Protein AF-A0A2T0TC03-F1 (afdb_monomer)

Sequence (106 aa):
MEIAVQLDAVQALGEELTALAAELSGDADLCRSTAVSLATATPGEVAEHAGATGQAWVSLVDAVVGGA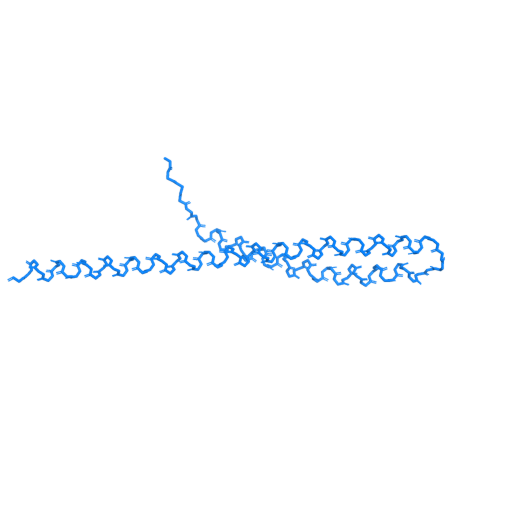AAAGQTLLAAVHAYRLLDAAVSDRLLAQRVLSAAEATA

Nearest PDB structures (foldseek):
  3o9o-assembly1_B  TM=8.530E-01  e=1.085E-01  Streptococcus agalactiae NEM316
  4j10-assembly1_A  TM=8.071E-01  e=1.653E-01  Bacillus anthracis str. Sterne
  4j7k-assembly1_A  TM=8.057E-01  e=1.653E-01  Bacillus anthracis str. Sterne
  4j11-assembly1_A  TM=8.050E-01  e=2.517E-01  Bacillus anthracis str. Sterne
  4j7j-assembly1_A  TM=7.947E-01  e=2.673E-01  Bacillus anthracis str. Sterne

pLDDT: mean 92.62, std 8.52, range [43.56, 98.62]

Mean predicted aligned error: 5.77 Å

Foldseek 3Di:
DDDDDPLVVLLVLLVVLQVVLVVLVVVLVVLLVVLVCLLPVDDDDRSVVSNVVSVVVSVVSNVSSVVSNVSSVVSNVVSVVVVVVVVVVVVVVVVVVVVVVVVVVD

Radius of gyration: 25.65 Å; Cα contacts (8 Å, |Δi|>4): 73; chains: 1; bounding box: 58×26×78 Å

Structure (mmCIF, N/CA/C/O backbone):
data_AF-A0A2T0TC03-F1
#
_entry.id   AF-A0A2T0TC03-F1
#
loop_
_atom_site.group_PDB
_atom_site.id
_atom_site.type_symbol
_atom_site.label_atom_id
_atom_site.label_alt_id
_atom_site.label_comp_id
_atom_site.label_asym_id
_atom_site.label_entity_id
_atom_site.label_seq_id
_atom_site.pdbx_PDB_ins_code
_atom_site.Cartn_x
_atom_site.Cartn_y
_atom_site.Cartn_z
_atom_site.occupancy
_atom_site.B_iso_or_equiv
_atom_site.auth_seq_id
_atom_site.auth_comp_id
_atom_site.auth_asym_id
_atom_site.auth_atom_id
_atom_site.pdbx_PDB_model_num
ATOM 1 N N . MET A 1 1 ? 7.683 20.576 -22.850 1.00 43.56 1 MET A N 1
ATOM 2 C CA . MET A 1 1 ? 7.862 20.277 -21.417 1.00 43.56 1 MET A CA 1
ATOM 3 C C . MET A 1 1 ? 7.916 18.770 -21.307 1.00 43.56 1 MET A C 1
ATOM 5 O O . MET A 1 1 ? 6.893 18.128 -21.492 1.00 43.56 1 MET A O 1
ATOM 9 N N . GLU A 1 2 ? 9.113 18.213 -21.175 1.00 59.50 2 GLU A N 1
ATOM 10 C CA . GLU A 1 2 ? 9.313 16.768 -21.085 1.00 59.50 2 GLU A CA 1
ATOM 11 C C . GLU A 1 2 ? 9.163 16.372 -19.614 1.00 59.50 2 GLU A C 1
ATOM 13 O O . GLU A 1 2 ? 9.870 16.895 -18.754 1.00 59.50 2 GLU A O 1
ATOM 18 N N . ILE A 1 3 ? 8.169 15.540 -19.303 1.00 56.09 3 ILE A N 1
ATOM 19 C CA . ILE A 1 3 ? 7.986 15.005 -17.954 1.00 56.09 3 ILE A CA 1
ATOM 20 C C . ILE A 1 3 ? 8.920 13.801 -17.844 1.00 56.09 3 ILE A C 1
ATOM 22 O O . ILE A 1 3 ? 8.612 12.731 -18.362 1.00 56.09 3 ILE A O 1
ATOM 26 N N . ALA A 1 4 ? 10.069 13.984 -17.195 1.00 76.06 4 ALA A N 1
ATOM 27 C CA . ALA A 1 4 ? 10.956 12.885 -16.841 1.00 76.06 4 ALA A CA 1
ATOM 28 C C . ALA A 1 4 ? 10.501 12.280 -15.504 1.00 76.06 4 ALA A C 1
ATOM 30 O O . ALA A 1 4 ? 10.479 12.961 -14.477 1.00 76.06 4 ALA A O 1
ATOM 31 N N . VAL A 1 5 ? 10.121 11.002 -15.515 1.00 79.44 5 VAL A N 1
ATOM 32 C CA . VAL A 1 5 ? 9.809 10.252 -14.291 1.00 79.44 5 VAL A CA 1
ATOM 33 C C . VAL A 1 5 ? 11.107 9.944 -13.543 1.00 79.44 5 VAL A C 1
ATOM 35 O O . VAL A 1 5 ? 12.009 9.310 -14.086 1.00 79.44 5 VAL A O 1
ATOM 38 N N . GLN A 1 6 ? 11.190 10.360 -12.277 1.00 91.56 6 GLN A N 1
ATOM 39 C CA . GLN A 1 6 ? 12.301 10.021 -11.383 1.00 91.56 6 GLN A CA 1
ATOM 40 C C . GLN A 1 6 ? 12.049 8.647 -10.749 1.00 91.56 6 GLN A C 1
ATOM 42 O O . GLN A 1 6 ? 11.467 8.554 -9.671 1.00 91.56 6 GLN A O 1
ATOM 47 N N . LEU A 1 7 ? 12.449 7.571 -11.433 1.00 93.75 7 LEU A N 1
ATOM 48 C CA . LEU A 1 7 ? 12.147 6.194 -11.011 1.00 93.75 7 LEU A CA 1
ATOM 49 C C . LEU A 1 7 ? 12.663 5.855 -9.610 1.00 93.75 7 LEU A C 1
ATOM 51 O O . LEU A 1 7 ? 11.991 5.128 -8.888 1.00 93.75 7 LEU A O 1
ATOM 55 N N . ASP A 1 8 ? 13.808 6.407 -9.209 1.00 96.00 8 ASP A N 1
ATOM 56 C CA . ASP A 1 8 ? 14.360 6.177 -7.871 1.00 96.00 8 ASP A CA 1
ATOM 57 C C . ASP A 1 8 ? 13.503 6.845 -6.787 1.00 96.00 8 ASP A C 1
ATOM 59 O O . ASP A 1 8 ? 13.251 6.245 -5.748 1.00 96.00 8 ASP A O 1
ATOM 63 N N . ALA A 1 9 ? 12.969 8.042 -7.055 1.00 96.12 9 ALA A N 1
ATOM 64 C CA . ALA A 1 9 ? 12.038 8.708 -6.145 1.00 96.12 9 ALA A CA 1
ATOM 65 C C . ALA A 1 9 ? 10.697 7.959 -6.058 1.00 96.12 9 ALA A C 1
ATOM 67 O O . ALA A 1 9 ? 10.118 7.844 -4.982 1.00 96.12 9 ALA A O 1
ATOM 68 N N . VAL A 1 10 ? 10.214 7.409 -7.178 1.00 96.69 10 VAL A N 1
ATOM 69 C CA . VAL A 1 10 ? 9.000 6.576 -7.197 1.00 96.69 10 VAL A CA 1
ATOM 70 C C . VAL A 1 10 ? 9.216 5.268 -6.433 1.00 96.69 10 VAL A C 1
ATOM 72 O O . VAL A 1 10 ? 8.318 4.825 -5.719 1.00 96.69 10 VAL A O 1
ATOM 75 N N . GLN A 1 11 ? 10.400 4.662 -6.552 1.00 98.19 11 GLN A N 1
ATOM 76 C CA . GLN A 1 11 ? 10.761 3.478 -5.782 1.00 98.19 11 GLN A CA 1
ATOM 77 C C . GLN A 1 11 ? 10.801 3.787 -4.285 1.00 98.19 11 GLN A C 1
ATOM 79 O O . GLN A 1 11 ? 10.158 3.075 -3.520 1.00 98.19 11 GLN A O 1
ATOM 84 N N . ALA A 1 12 ? 11.492 4.860 -3.888 1.00 98.19 12 ALA A N 1
ATOM 85 C CA . ALA A 1 12 ? 11.574 5.288 -2.494 1.00 98.19 12 ALA A CA 1
ATOM 86 C C . ALA A 1 12 ? 10.178 5.534 -1.905 1.00 98.19 12 ALA A C 1
ATOM 88 O O . ALA A 1 12 ? 9.858 5.004 -0.848 1.00 98.19 12 ALA A O 1
ATOM 89 N N . LEU A 1 13 ? 9.296 6.222 -2.637 1.00 98.00 13 LEU A N 1
ATOM 90 C CA . LEU A 1 13 ? 7.906 6.407 -2.219 1.00 98.00 13 LEU A CA 1
ATOM 91 C C . LEU A 1 13 ? 7.155 5.071 -2.074 1.00 98.00 13 LEU A C 1
ATOM 93 O O . LEU A 1 13 ? 6.369 4.895 -1.146 1.00 98.00 13 LEU A O 1
ATOM 97 N N . GLY A 1 14 ? 7.381 4.120 -2.982 1.00 98.44 14 GLY A N 1
ATOM 98 C CA . GLY A 1 14 ? 6.793 2.783 -2.892 1.00 98.44 14 GLY A CA 1
ATOM 99 C C . GLY A 1 14 ? 7.251 2.006 -1.650 1.00 98.44 14 GLY A C 1
ATOM 100 O O . GLY A 1 14 ? 6.438 1.347 -0.994 1.00 98.44 14 GLY A O 1
ATOM 101 N N . GLU A 1 15 ? 8.535 2.113 -1.307 1.00 98.56 15 GLU A N 1
ATOM 102 C CA . GLU A 1 15 ? 9.132 1.539 -0.096 1.00 98.56 15 GLU A CA 1
ATOM 103 C C . GLU A 1 15 ? 8.581 2.215 1.167 1.00 98.56 15 GLU A C 1
ATOM 105 O O . GLU A 1 15 ? 8.131 1.518 2.076 1.00 98.56 15 GLU A O 1
ATOM 110 N N . GLU A 1 16 ? 8.520 3.549 1.193 1.00 98.56 16 GLU A N 1
ATOM 111 C CA . GLU A 1 16 ? 7.964 4.339 2.300 1.00 98.56 16 GLU A CA 1
ATOM 112 C C . GLU A 1 16 ? 6.499 3.987 2.575 1.00 98.56 16 GLU A C 1
ATOM 114 O O . GLU A 1 16 ? 6.126 3.754 3.722 1.00 98.56 16 GLU A O 1
ATOM 119 N N . LEU A 1 17 ? 5.663 3.877 1.538 1.00 98.56 17 LEU A N 1
ATOM 120 C CA . LEU A 1 17 ? 4.255 3.494 1.694 1.00 98.56 17 LEU A CA 1
ATOM 121 C C . LEU A 1 17 ? 4.092 2.058 2.203 1.00 98.56 17 LEU A C 1
ATOM 123 O O . LEU A 1 17 ? 3.193 1.781 2.998 1.00 98.56 17 LEU A O 1
ATOM 127 N N . THR A 1 18 ? 4.964 1.146 1.769 1.00 98.06 18 THR A N 1
ATOM 128 C CA . THR A 1 18 ? 4.957 -0.245 2.243 1.00 98.06 18 THR A CA 1
ATOM 129 C C . THR A 1 18 ? 5.392 -0.329 3.709 1.00 98.06 18 THR A C 1
ATOM 131 O O . THR A 1 18 ? 4.771 -1.051 4.489 1.00 98.06 18 THR A O 1
ATOM 134 N N . ALA A 1 19 ? 6.419 0.431 4.100 1.00 97.38 19 ALA A N 1
ATOM 135 C CA . ALA A 1 19 ? 6.876 0.526 5.483 1.00 97.38 19 ALA A CA 1
ATOM 136 C C . ALA A 1 19 ? 5.806 1.155 6.386 1.00 97.38 19 ALA A C 1
ATOM 138 O O . ALA A 1 19 ? 5.457 0.577 7.413 1.00 97.38 19 ALA A O 1
ATOM 139 N N . LEU A 1 20 ? 5.201 2.265 5.952 1.00 96.81 20 LEU A N 1
ATOM 140 C CA . LEU A 1 20 ? 4.108 2.923 6.664 1.00 96.81 20 LEU A CA 1
ATOM 141 C C . LEU A 1 20 ? 2.915 1.981 6.866 1.00 96.81 20 LEU A C 1
ATOM 143 O O . LEU A 1 20 ? 2.335 1.941 7.947 1.00 96.81 20 LEU A O 1
ATOM 147 N N . ALA A 1 21 ? 2.551 1.193 5.850 1.00 97.44 21 ALA A N 1
ATOM 148 C CA . ALA A 1 21 ? 1.490 0.201 5.986 1.00 97.44 21 ALA A CA 1
ATOM 149 C C . ALA A 1 21 ? 1.824 -0.864 7.046 1.00 97.44 21 ALA A C 1
ATOM 151 O O . ALA A 1 21 ? 0.944 -1.262 7.808 1.00 97.44 21 ALA A O 1
ATOM 152 N N . ALA A 1 22 ? 3.083 -1.307 7.124 1.00 95.88 22 ALA A N 1
ATOM 153 C CA . ALA A 1 22 ? 3.526 -2.266 8.133 1.00 95.88 22 ALA A CA 1
ATOM 154 C C . ALA A 1 22 ? 3.496 -1.672 9.553 1.00 95.88 22 ALA A C 1
ATOM 156 O O . ALA A 1 22 ? 3.022 -2.335 10.475 1.00 95.88 22 ALA A O 1
ATOM 157 N N . GLU A 1 23 ? 3.940 -0.424 9.721 1.00 95.06 23 GLU A N 1
ATOM 158 C CA . GLU A 1 23 ? 3.872 0.302 10.998 1.00 95.06 23 GLU A CA 1
ATOM 159 C C . GLU A 1 23 ? 2.419 0.471 11.465 1.00 95.06 23 GLU A C 1
ATOM 161 O O . GLU A 1 23 ? 2.060 0.045 12.564 1.00 95.06 23 GLU A O 1
ATOM 166 N N . LEU A 1 24 ? 1.553 0.990 10.589 1.00 94.31 24 LEU A N 1
ATOM 167 C CA . LEU A 1 24 ? 0.134 1.192 10.886 1.00 94.31 24 LEU A CA 1
ATOM 168 C C . LEU A 1 24 ? -0.605 -0.125 11.160 1.00 94.31 24 LEU A C 1
ATOM 170 O O . LEU A 1 24 ? -1.533 -0.142 11.965 1.00 94.31 24 LEU A O 1
ATOM 174 N N . SER A 1 25 ? -0.201 -1.234 10.532 1.00 93.44 25 SER A N 1
ATOM 175 C CA . SER A 1 25 ? -0.766 -2.554 10.831 1.00 93.44 25 SER A CA 1
ATOM 176 C C . SER A 1 25 ? -0.445 -3.002 12.259 1.00 93.44 25 SER A C 1
ATOM 178 O O . SER A 1 25 ? -1.292 -3.626 12.897 1.00 93.44 25 SER A O 1
ATOM 180 N N . GLY A 1 26 ? 0.747 -2.682 12.773 1.00 90.38 26 GLY A N 1
ATOM 181 C CA . GLY A 1 26 ? 1.100 -2.945 14.170 1.00 90.38 26 GLY A CA 1
ATOM 182 C C . GLY A 1 26 ? 0.243 -2.126 15.139 1.00 90.38 26 GLY A C 1
ATOM 183 O O . GLY A 1 26 ? -0.277 -2.656 16.124 1.00 90.38 26 GLY A O 1
ATOM 184 N N . ASP A 1 27 ? 0.012 -0.853 14.817 1.00 90.19 27 ASP A N 1
ATOM 185 C CA . ASP A 1 27 ? -0.852 0.030 15.607 1.00 90.19 27 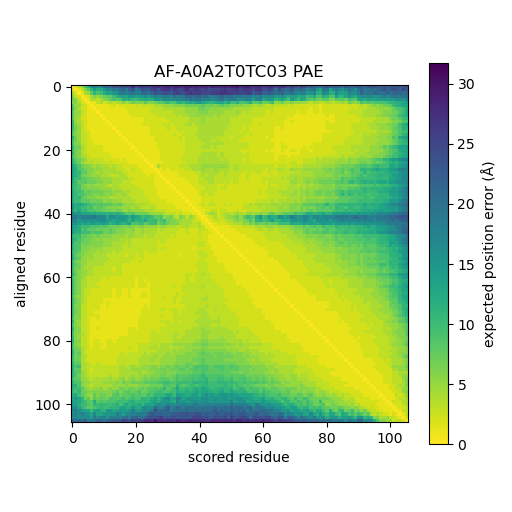ASP A CA 1
ATOM 186 C 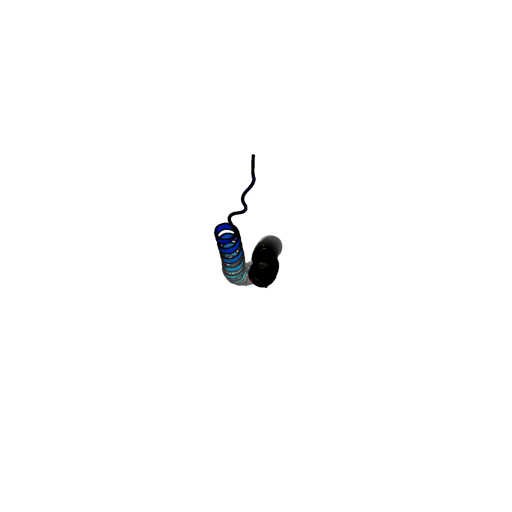C . ASP A 1 27 ? -2.334 -0.377 15.541 1.00 90.19 27 ASP A C 1
ATOM 188 O O . ASP A 1 27 ? -3.068 -0.237 16.527 1.00 90.19 27 ASP A O 1
ATOM 192 N N . ALA A 1 28 ? -2.791 -0.926 14.411 1.00 90.44 28 ALA A N 1
ATOM 193 C CA . ALA A 1 28 ? -4.154 -1.427 14.238 1.00 90.44 28 ALA A CA 1
ATOM 194 C C . ALA A 1 28 ? -4.478 -2.559 15.226 1.00 90.44 28 ALA A C 1
ATOM 196 O O . ALA A 1 28 ? -5.565 -2.581 15.813 1.00 90.44 28 ALA A O 1
ATOM 197 N N . ASP A 1 29 ? -3.527 -3.462 15.476 1.00 90.50 29 ASP A N 1
ATOM 198 C CA . ASP A 1 29 ? -3.697 -4.549 16.443 1.00 90.50 29 ASP A CA 1
ATOM 199 C C . ASP A 1 29 ? -3.825 -4.019 17.883 1.00 90.50 29 ASP A C 1
ATOM 201 O O . ASP A 1 29 ? -4.676 -4.488 18.651 1.00 90.50 29 ASP A O 1
ATOM 205 N N . LEU A 1 30 ? -3.058 -2.981 18.237 1.00 91.00 30 LEU A N 1
ATOM 206 C CA . LEU A 1 30 ? -3.197 -2.280 19.520 1.00 91.00 30 LEU A CA 1
ATOM 207 C C . LEU A 1 30 ? -4.555 -1.574 19.635 1.00 91.00 30 LEU A C 1
ATOM 209 O O . LEU A 1 30 ? -5.216 -1.668 20.677 1.00 91.00 30 LEU A O 1
ATOM 213 N N . CYS A 1 31 ? -5.010 -0.918 18.564 1.00 90.06 31 CYS A N 1
ATOM 214 C CA . CYS A 1 31 ? -6.329 -0.290 18.507 1.00 90.06 31 CYS A CA 1
ATOM 215 C C . CYS A 1 31 ? -7.446 -1.323 18.704 1.00 90.06 31 CYS A C 1
ATOM 217 O O . CYS A 1 31 ? -8.372 -1.087 19.481 1.00 90.06 31 CYS A O 1
ATOM 219 N N . ARG A 1 32 ? -7.334 -2.497 18.070 1.00 91.19 32 ARG A N 1
ATOM 220 C CA . ARG A 1 32 ? -8.309 -3.590 18.184 1.00 91.19 32 ARG A CA 1
ATOM 221 C C . ARG A 1 32 ? -8.379 -4.139 19.604 1.00 91.19 32 ARG A C 1
ATOM 223 O O . ARG A 1 32 ? -9.472 -4.280 20.153 1.00 91.19 32 ARG A O 1
ATOM 230 N N . SER A 1 33 ? -7.226 -4.384 20.223 1.00 93.19 33 SER A N 1
ATOM 231 C CA . SER A 1 33 ? -7.141 -4.805 21.627 1.00 93.19 33 SER A CA 1
ATOM 232 C C . SER A 1 33 ? -7.771 -3.773 22.575 1.00 93.19 33 SER A C 1
ATOM 234 O O . SER A 1 33 ? -8.546 -4.114 23.476 1.00 93.19 33 SER A O 1
ATOM 236 N N . THR A 1 34 ? -7.511 -2.488 22.327 1.00 91.25 34 THR A N 1
ATOM 237 C CA . THR A 1 34 ? -8.056 -1.386 23.129 1.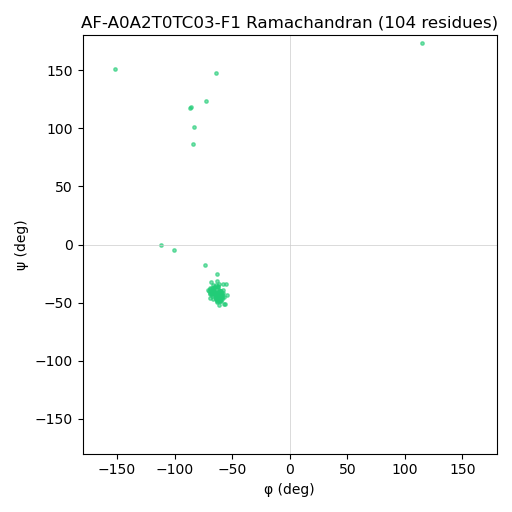00 91.25 34 THR A CA 1
ATOM 238 C C . THR A 1 34 ? -9.571 -1.265 22.966 1.00 91.25 34 THR A C 1
ATOM 240 O O . THR A 1 34 ? -10.279 -1.121 23.960 1.00 91.25 34 THR A O 1
ATOM 243 N N . ALA A 1 35 ? -10.095 -1.390 21.743 1.00 91.50 35 ALA A N 1
ATOM 244 C CA . ALA A 1 35 ? -11.533 -1.360 21.472 1.00 91.50 35 ALA A CA 1
ATOM 245 C C . ALA A 1 35 ? -12.280 -2.487 22.204 1.00 91.50 35 ALA A C 1
ATOM 247 O O . ALA A 1 35 ? -13.329 -2.247 22.801 1.00 91.50 35 ALA A O 1
ATOM 248 N N . VAL A 1 36 ? -11.717 -3.702 22.211 1.00 92.19 36 VAL A N 1
ATOM 249 C CA . VAL A 1 36 ? -12.258 -4.831 22.987 1.00 92.19 36 VAL A CA 1
ATOM 250 C C . VAL A 1 36 ? -12.224 -4.528 24.484 1.00 92.19 36 VAL A C 1
ATOM 252 O O . VAL A 1 36 ? -13.233 -4.699 25.161 1.00 92.19 36 VAL A O 1
ATOM 255 N N . SER A 1 37 ? -11.101 -4.016 24.992 1.00 93.12 37 SER A N 1
ATOM 256 C CA . SER A 1 37 ? -10.960 -3.665 26.410 1.00 93.12 37 SER A CA 1
ATOM 257 C C . SER A 1 37 ? -11.984 -2.612 26.847 1.00 93.12 37 SER A C 1
ATOM 259 O O . SER A 1 37 ? -12.586 -2.753 27.910 1.00 93.12 37 SER A O 1
ATOM 261 N N . LEU A 1 38 ? -12.232 -1.592 26.016 1.00 90.06 38 LEU A N 1
ATOM 262 C CA . LEU A 1 38 ? -13.244 -0.560 26.263 1.00 90.06 38 LEU A CA 1
ATOM 263 C C . LEU A 1 38 ? -14.663 -1.136 26.287 1.00 90.06 38 LEU A C 1
ATOM 265 O O . LEU A 1 38 ? -15.445 -0.772 27.163 1.00 90.06 38 LEU A O 1
ATOM 269 N N . ALA A 1 39 ? -14.970 -2.068 25.380 1.00 91.25 39 ALA A N 1
ATOM 270 C CA . ALA A 1 39 ? -16.270 -2.735 25.320 1.00 91.25 39 ALA A CA 1
ATOM 271 C C . ALA A 1 39 ? -16.579 -3.565 26.578 1.00 91.25 39 ALA A C 1
ATOM 273 O O . ALA A 1 39 ? -17.743 -3.788 26.901 1.00 91.25 39 ALA A O 1
ATOM 274 N N . THR A 1 40 ? -15.546 -4.025 27.289 1.00 91.12 40 THR A N 1
ATOM 275 C CA . THR A 1 40 ? -15.686 -4.907 28.458 1.00 91.12 40 THR A CA 1
ATOM 276 C C . THR A 1 40 ? -15.306 -4.252 29.787 1.00 91.12 40 THR A C 1
ATOM 278 O O . THR A 1 40 ? -15.367 -4.912 30.822 1.00 91.12 40 THR A O 1
ATOM 281 N N . ALA A 1 41 ? -14.891 -2.980 29.789 1.00 90.06 41 ALA A N 1
ATOM 282 C CA . ALA A 1 41 ? -14.356 -2.309 30.978 1.00 90.06 41 ALA A CA 1
ATOM 283 C C . ALA A 1 41 ? -15.403 -2.104 32.087 1.00 90.06 41 ALA A C 1
ATOM 285 O O . ALA A 1 41 ? -15.078 -2.161 33.271 1.00 90.06 41 ALA A O 1
ATOM 286 N N . THR A 1 42 ? -16.659 -1.857 31.710 1.00 85.56 42 THR A N 1
ATOM 287 C CA . THR A 1 42 ? -17.791 -1.701 32.630 1.00 85.56 42 THR A CA 1
ATOM 288 C C . THR A 1 42 ? -19.082 -2.119 31.928 1.00 85.56 42 THR A C 1
ATOM 290 O O . THR A 1 42 ? -19.180 -1.958 30.715 1.00 85.56 42 THR A O 1
ATOM 293 N N . PRO A 1 43 ? -20.103 -2.624 32.636 1.00 87.19 43 PRO A N 1
ATOM 294 C CA . PRO A 1 43 ? -21.422 -2.788 32.043 1.00 87.19 43 PRO A CA 1
ATOM 295 C C . PRO A 1 43 ? -22.035 -1.437 31.654 1.00 87.19 43 PRO A C 1
ATOM 297 O O . PRO A 1 43 ? -21.852 -0.440 32.360 1.00 87.19 43 PRO A O 1
ATOM 300 N N . GLY A 1 44 ? -22.824 -1.439 30.580 1.00 93.44 44 GLY A N 1
ATOM 301 C CA . GLY A 1 44 ? -23.717 -0.344 30.209 1.00 93.44 44 GLY A CA 1
ATOM 302 C C . GLY A 1 44 ? -23.362 0.365 28.904 1.00 93.44 44 GLY A C 1
ATOM 303 O O . GLY A 1 44 ? -22.319 0.142 28.291 1.00 93.44 44 GLY A O 1
ATOM 304 N N . GLU A 1 45 ? -24.258 1.269 28.516 1.00 92.38 45 GLU A N 1
ATOM 305 C CA . GLU A 1 45 ? -24.282 1.953 27.217 1.00 92.38 45 GLU A CA 1
ATOM 306 C C . GLU A 1 45 ? -22.969 2.678 26.875 1.00 92.38 45 GLU A C 1
ATOM 308 O O . GLU A 1 45 ? -22.552 2.708 25.721 1.00 92.38 45 GLU A O 1
ATOM 313 N N . VAL A 1 46 ? -22.265 3.220 27.876 1.00 91.50 46 VAL A N 1
ATOM 314 C CA . VAL A 1 46 ? -20.980 3.909 27.664 1.00 91.50 46 VAL A CA 1
ATOM 315 C C . VAL A 1 46 ? -19.905 2.953 27.141 1.00 91.50 46 VAL A C 1
ATOM 317 O O . VAL A 1 46 ? -19.178 3.308 26.215 1.00 91.50 46 VAL A O 1
ATOM 320 N N . ALA A 1 47 ? -19.803 1.746 27.704 1.00 91.88 47 ALA A N 1
ATOM 321 C CA . ALA A 1 47 ? -18.833 0.752 27.249 1.00 91.88 47 ALA A CA 1
ATOM 322 C C . ALA A 1 47 ? -19.206 0.206 25.868 1.00 91.88 47 ALA A C 1
ATOM 324 O O . ALA A 1 47 ? -18.340 0.071 25.005 1.00 91.88 47 ALA A O 1
ATOM 325 N N . GLU A 1 48 ? -20.499 -0.020 25.622 1.00 91.00 48 GLU A N 1
ATOM 326 C CA . GLU A 1 48 ? -21.009 -0.423 24.308 1.00 91.00 48 GLU A CA 1
ATOM 327 C C . GLU A 1 48 ? -20.670 0.620 23.233 1.00 91.00 48 GLU A C 1
ATOM 329 O O . GLU A 1 48 ? -20.122 0.279 22.182 1.00 91.00 48 GLU A O 1
ATOM 334 N N . HIS A 1 49 ? -20.911 1.905 23.513 1.00 93.62 49 HIS A N 1
ATOM 335 C CA . HIS A 1 49 ? -20.616 2.994 22.584 1.00 93.62 49 HIS A CA 1
ATOM 336 C C . HIS A 1 49 ? -19.109 3.186 22.361 1.00 93.62 49 HIS A C 1
ATOM 338 O O . HIS A 1 49 ? -18.668 3.380 21.224 1.00 93.62 49 HIS A O 1
ATOM 344 N N . ALA A 1 50 ? -18.301 3.094 23.422 1.00 91.75 50 ALA A N 1
ATOM 345 C CA . ALA A 1 50 ? -16.845 3.172 23.327 1.00 91.75 50 ALA A CA 1
ATOM 346 C C . ALA A 1 50 ? -16.269 2.005 22.508 1.00 91.75 50 ALA A C 1
ATOM 348 O O . ALA A 1 50 ? -15.425 2.221 21.638 1.00 91.75 50 ALA A O 1
ATOM 349 N N . GLY A 1 51 ? -16.770 0.787 22.728 1.00 92.06 51 GLY A N 1
ATOM 350 C CA . GLY A 1 51 ? -16.414 -0.395 21.948 1.00 92.06 51 GLY A CA 1
ATOM 351 C C . GLY A 1 51 ? -16.779 -0.252 20.472 1.00 92.06 51 GLY A C 1
ATOM 352 O O . GLY A 1 51 ? -15.933 -0.468 19.605 1.00 92.06 51 GLY A O 1
ATOM 353 N N . ALA A 1 52 ? -18.009 0.178 20.173 1.00 92.81 52 ALA A N 1
ATOM 354 C CA . ALA A 1 52 ? -18.464 0.411 18.801 1.00 92.81 52 ALA A CA 1
ATOM 355 C C . ALA A 1 52 ? -17.624 1.484 18.087 1.00 92.81 52 ALA A C 1
ATOM 357 O O . ALA A 1 52 ? -17.206 1.288 16.946 1.00 92.81 52 ALA A O 1
ATOM 358 N N . THR A 1 53 ? -17.316 2.585 18.777 1.00 94.69 53 THR A N 1
ATOM 359 C CA . THR A 1 53 ? -16.445 3.650 18.257 1.00 94.69 53 THR A CA 1
ATOM 360 C C . THR A 1 53 ? -15.033 3.130 17.993 1.00 94.69 53 THR A C 1
ATOM 362 O O . THR A 1 53 ? -14.463 3.398 16.936 1.00 94.69 53 THR A O 1
ATOM 365 N N . GLY A 1 54 ? -14.484 2.330 18.911 1.00 93.50 54 GLY A N 1
ATOM 366 C CA . GLY A 1 54 ? -13.184 1.687 18.737 1.00 93.50 54 GLY A CA 1
ATOM 367 C C . GLY A 1 54 ? -13.147 0.744 17.531 1.00 93.50 54 GLY A C 1
ATOM 368 O O . GLY A 1 54 ? -12.186 0.768 16.769 1.00 93.50 54 GLY A O 1
ATOM 369 N N . GLN A 1 55 ? -14.205 -0.035 17.292 1.00 92.69 55 GLN A N 1
ATOM 370 C CA . GLN A 1 55 ? -14.284 -0.911 16.116 1.00 92.69 55 GLN A CA 1
ATOM 371 C C . GLN A 1 55 ? -14.432 -0.137 14.801 1.00 92.69 55 GLN A C 1
ATOM 373 O O . GLN A 1 55 ? -13.830 -0.505 13.788 1.00 92.69 55 GLN A O 1
ATOM 378 N N . ALA A 1 56 ? -15.186 0.965 14.809 1.00 94.88 56 ALA A N 1
ATOM 379 C CA . ALA A 1 56 ? -15.260 1.862 13.660 1.00 94.88 56 ALA A CA 1
ATOM 380 C C . ALA A 1 56 ? -13.881 2.463 13.336 1.00 94.88 56 ALA A C 1
ATOM 382 O O . ALA A 1 56 ? -13.493 2.520 12.171 1.00 94.88 56 ALA A O 1
ATOM 383 N N . TRP A 1 57 ? -13.112 2.841 14.362 1.00 93.88 57 TRP A N 1
ATOM 384 C CA . TRP A 1 57 ? -11.741 3.319 14.196 1.00 93.88 57 TRP A CA 1
ATOM 385 C C . TRP A 1 57 ? -10.811 2.250 13.609 1.00 93.88 57 TRP A C 1
ATOM 387 O O . TRP A 1 57 ? -10.125 2.526 12.630 1.00 93.88 57 TRP A O 1
ATOM 397 N N . VAL A 1 58 ? -10.840 1.021 14.136 1.00 94.44 58 VAL A N 1
ATOM 398 C CA . VAL A 1 58 ? -10.060 -0.109 13.590 1.00 94.44 58 VAL A CA 1
ATOM 399 C C . VAL A 1 58 ? -10.355 -0.309 12.104 1.00 94.44 58 VAL A C 1
ATOM 401 O O . VAL A 1 58 ? -9.430 -0.430 11.310 1.00 94.44 58 VAL A O 1
ATOM 404 N N . SER A 1 59 ? -11.629 -0.246 11.709 1.00 94.25 59 SER A N 1
ATOM 405 C CA . SER A 1 59 ? -12.030 -0.400 10.304 1.00 94.25 59 SER A CA 1
ATOM 406 C C . SER A 1 59 ? -11.451 0.695 9.396 1.00 94.25 59 SER A C 1
ATOM 408 O O . SER A 1 59 ? -11.084 0.425 8.252 1.00 94.25 59 SER A O 1
ATOM 410 N N . LEU A 1 60 ? -11.354 1.934 9.891 1.00 95.31 60 LEU A N 1
ATOM 411 C CA . LEU A 1 60 ? -10.726 3.038 9.159 1.00 95.31 60 LEU A CA 1
ATOM 412 C C . LEU A 1 60 ? -9.212 2.843 9.037 1.00 95.31 60 LEU A C 1
ATOM 414 O O . LEU A 1 60 ? -8.662 3.060 7.958 1.00 95.31 60 LEU A O 1
ATOM 418 N N . VAL A 1 61 ? -8.546 2.413 10.112 1.00 94.88 61 VAL A N 1
ATOM 419 C CA . VAL A 1 61 ? -7.103 2.129 10.095 1.00 94.88 61 VAL A CA 1
ATOM 420 C C . VAL A 1 61 ? -6.791 0.996 9.118 1.00 94.88 61 VAL A C 1
ATOM 422 O O . VAL A 1 61 ? -5.916 1.165 8.272 1.00 94.88 61 VAL A O 1
ATOM 425 N N . ASP A 1 62 ? -7.549 -0.103 9.149 1.00 95.00 62 ASP A N 1
ATOM 426 C CA . ASP A 1 62 ? -7.380 -1.231 8.223 1.00 95.00 62 ASP A CA 1
ATOM 427 C C . ASP A 1 62 ? -7.520 -0.782 6.752 1.00 95.00 62 ASP A C 1
A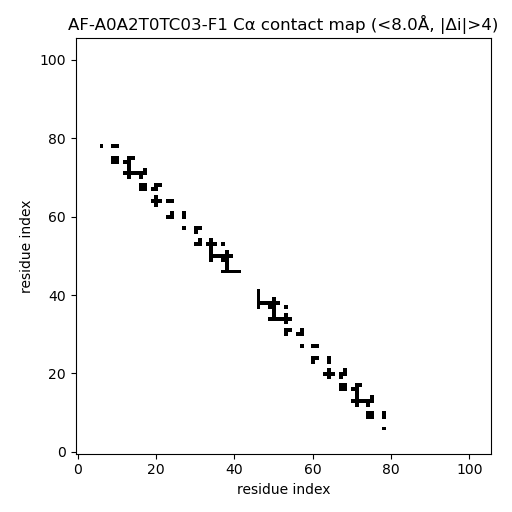TOM 429 O O . ASP A 1 62 ? -6.750 -1.206 5.886 1.00 95.00 62 ASP A O 1
ATOM 433 N N . ALA A 1 63 ? -8.452 0.133 6.457 1.00 96.81 63 ALA A N 1
ATOM 434 C CA . ALA A 1 63 ? -8.609 0.700 5.116 1.00 96.81 63 ALA A CA 1
ATOM 435 C C . ALA A 1 63 ? -7.399 1.551 4.684 1.00 96.81 63 ALA A C 1
ATOM 437 O O . ALA A 1 63 ? -6.963 1.463 3.533 1.00 96.81 63 ALA A O 1
ATOM 438 N N . VAL A 1 64 ? -6.832 2.352 5.594 1.00 96.44 64 VAL A N 1
ATOM 439 C CA . VAL A 1 64 ? -5.629 3.159 5.324 1.00 96.44 64 VAL A CA 1
ATOM 440 C C . VAL A 1 64 ? -4.405 2.266 5.118 1.00 96.44 64 VAL A C 1
ATOM 442 O O . VAL A 1 64 ? -3.672 2.467 4.150 1.00 96.44 64 VAL A O 1
ATOM 445 N N . VAL A 1 65 ? -4.220 1.248 5.966 1.00 97.44 65 VAL A N 1
ATOM 446 C CA . VAL A 1 65 ? -3.157 0.237 5.835 1.00 97.44 65 VAL A CA 1
ATOM 447 C C . VAL A 1 65 ? -3.238 -0.442 4.470 1.00 97.44 65 VAL A C 1
ATOM 449 O O . VAL A 1 65 ? -2.253 -0.474 3.731 1.00 97.44 65 VAL A O 1
ATOM 452 N N . GLY A 1 66 ? -4.424 -0.935 4.101 1.00 97.50 66 GLY A N 1
ATOM 453 C CA . GLY A 1 66 ? -4.644 -1.589 2.813 1.00 97.50 66 GLY A CA 1
ATOM 454 C C . GLY A 1 66 ? -4.364 -0.661 1.629 1.00 97.50 66 GLY A C 1
ATOM 455 O O . GLY A 1 66 ? -3.713 -1.068 0.666 1.00 97.50 66 GLY A O 1
ATOM 456 N N . GLY A 1 67 ? -4.798 0.600 1.715 1.00 98.12 67 GLY A N 1
ATOM 457 C CA . GLY A 1 67 ? -4.543 1.613 0.692 1.00 98.12 67 GLY A CA 1
ATOM 458 C C . GLY A 1 67 ? -3.055 1.922 0.512 1.00 98.12 67 GLY A C 1
ATOM 459 O O . GLY A 1 67 ? -2.566 1.925 -0.618 1.00 98.12 67 GLY A O 1
ATOM 460 N N . ALA A 1 68 ? -2.324 2.133 1.610 1.00 98.25 68 ALA A N 1
ATOM 461 C CA . ALA A 1 68 ? -0.887 2.399 1.584 1.00 98.25 68 ALA A CA 1
ATOM 462 C C . ALA A 1 68 ? -0.100 1.203 1.027 1.00 98.25 68 ALA A C 1
ATOM 464 O O . ALA A 1 68 ? 0.727 1.379 0.132 1.00 98.25 68 ALA A O 1
ATOM 465 N N . ALA A 1 69 ? -0.421 -0.019 1.467 1.00 98.31 69 ALA A N 1
ATOM 466 C CA . ALA A 1 69 ? 0.209 -1.237 0.964 1.00 98.31 69 ALA A CA 1
ATOM 467 C C . ALA A 1 69 ? -0.025 -1.421 -0.544 1.00 98.31 69 ALA A C 1
ATOM 469 O O . ALA A 1 69 ? 0.921 -1.663 -1.296 1.00 98.31 69 ALA A O 1
ATOM 470 N N . ALA A 1 70 ? -1.270 -1.265 -1.005 1.00 98.56 70 ALA A N 1
ATOM 471 C CA . ALA A 1 70 ? -1.617 -1.411 -2.416 1.00 98.56 70 ALA A CA 1
ATOM 472 C C . ALA A 1 70 ? -0.929 -0.352 -3.292 1.00 98.56 70 ALA A C 1
ATOM 474 O O . ALA A 1 70 ? -0.402 -0.676 -4.361 1.00 98.56 70 ALA A O 1
ATOM 475 N N . ALA A 1 71 ? -0.899 0.903 -2.837 1.00 98.38 71 ALA A N 1
ATOM 476 C CA . ALA A 1 71 ? -0.199 1.979 -3.528 1.00 98.38 71 ALA A CA 1
ATOM 477 C C . ALA A 1 71 ? 1.311 1.705 -3.598 1.00 98.38 71 ALA A C 1
ATOM 479 O O . ALA A 1 71 ? 1.882 1.749 -4.688 1.00 98.38 71 ALA A O 1
ATOM 480 N N . GLY A 1 72 ? 1.938 1.340 -2.474 1.00 98.50 72 GLY A N 1
ATOM 481 C CA . GLY A 1 72 ? 3.362 1.011 -2.410 1.00 98.50 72 GLY A CA 1
ATOM 482 C C . GLY A 1 72 ? 3.744 -0.120 -3.366 1.00 98.50 72 GLY A C 1
ATOM 483 O O . GLY A 1 72 ? 4.609 0.051 -4.225 1.00 98.50 72 GLY A O 1
ATOM 484 N N . GLN A 1 73 ? 3.020 -1.241 -3.309 1.00 98.50 73 GLN A N 1
ATOM 485 C CA . GLN A 1 73 ? 3.233 -2.385 -4.201 1.00 98.50 73 GLN A CA 1
ATOM 486 C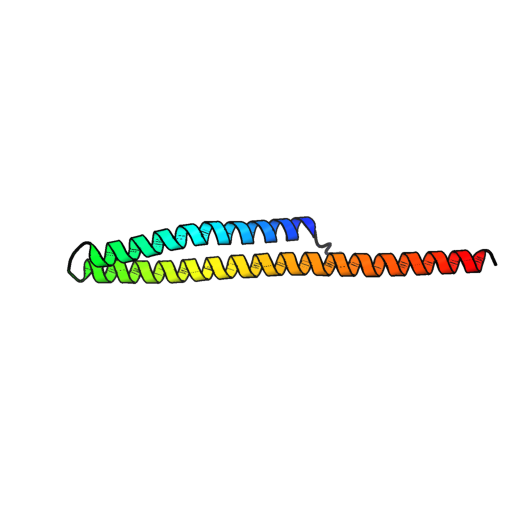 C . GLN A 1 73 ? 3.053 -2.026 -5.680 1.00 98.50 73 GLN A C 1
ATOM 488 O O . GLN A 1 73 ? 3.833 -2.471 -6.524 1.00 98.50 73 GLN A O 1
ATOM 493 N N . THR A 1 74 ? 2.057 -1.199 -6.002 1.00 98.62 74 THR A N 1
ATOM 494 C CA . THR A 1 74 ? 1.808 -0.754 -7.379 1.00 98.62 74 THR A CA 1
ATOM 495 C C . THR A 1 74 ? 2.970 0.078 -7.916 1.00 98.62 74 THR A C 1
ATOM 497 O O . THR A 1 74 ? 3.416 -0.150 -9.041 1.00 98.62 74 THR A O 1
ATOM 500 N N . LEU A 1 75 ? 3.497 1.015 -7.120 1.00 98.25 75 LEU A N 1
ATOM 501 C CA . LEU A 1 75 ? 4.638 1.844 -7.519 1.00 98.25 75 LEU A CA 1
ATOM 502 C C . LEU A 1 75 ? 5.899 1.001 -7.736 1.00 98.25 75 LEU A C 1
ATOM 504 O O . LEU A 1 75 ? 6.573 1.159 -8.754 1.00 98.25 75 LEU A O 1
ATOM 508 N N . LEU A 1 76 ? 6.183 0.057 -6.836 1.00 98.44 76 LEU A N 1
ATOM 509 C CA . LEU A 1 76 ? 7.333 -0.842 -6.962 1.00 98.44 76 LEU A CA 1
ATOM 510 C C . LEU A 1 76 ? 7.233 -1.731 -8.206 1.00 98.44 76 LEU A C 1
ATOM 512 O O . LEU A 1 76 ? 8.202 -1.858 -8.961 1.00 98.44 76 LEU A O 1
ATOM 516 N N . ALA A 1 77 ? 6.051 -2.296 -8.466 1.00 98.38 77 ALA A N 1
ATOM 517 C CA . ALA A 1 77 ? 5.800 -3.084 -9.667 1.00 98.38 77 ALA A CA 1
ATOM 518 C C . ALA A 1 77 ? 5.968 -2.244 -10.944 1.00 98.38 77 ALA A C 1
ATOM 520 O O . ALA A 1 77 ? 6.584 -2.704 -11.909 1.00 98.38 77 ALA A O 1
ATOM 521 N N . ALA A 1 78 ? 5.478 -1.002 -10.943 1.00 97.31 78 ALA A N 1
ATOM 522 C CA . ALA A 1 78 ? 5.616 -0.087 -12.070 1.00 97.31 78 ALA A CA 1
ATOM 523 C C . ALA A 1 78 ? 7.083 0.275 -12.348 1.00 97.31 78 ALA A C 1
ATOM 525 O O . ALA A 1 78 ? 7.518 0.208 -13.499 1.00 97.31 78 ALA A O 1
ATOM 526 N N . VAL A 1 79 ? 7.869 0.598 -11.313 1.00 97.75 79 VAL A N 1
ATOM 527 C CA . VAL A 1 79 ? 9.308 0.881 -11.456 1.00 97.75 79 VAL A CA 1
ATOM 528 C C . VAL A 1 79 ? 10.047 -0.332 -12.015 1.00 97.75 79 VAL A C 1
ATOM 530 O O . VAL A 1 79 ? 10.845 -0.193 -12.944 1.00 97.75 79 VAL A O 1
ATOM 533 N N . HIS A 1 80 ? 9.766 -1.526 -11.489 1.00 97.94 80 HIS A N 1
ATOM 534 C CA . HIS A 1 80 ? 10.379 -2.757 -11.975 1.00 97.94 80 HIS A CA 1
ATOM 535 C C . HIS A 1 80 ? 10.064 -3.003 -13.458 1.00 97.94 80 HIS A C 1
ATOM 537 O O . HIS A 1 80 ? 10.978 -3.223 -14.255 1.00 97.94 80 HIS A O 1
ATOM 543 N N . ALA A 1 81 ? 8.791 -2.894 -13.846 1.00 97.50 81 ALA A N 1
ATOM 544 C CA . ALA A 1 81 ? 8.361 -3.056 -15.231 1.00 97.50 81 ALA A CA 1
ATOM 545 C C . ALA A 1 81 ? 9.016 -2.026 -16.164 1.00 97.50 81 ALA A C 1
ATOM 547 O O . ALA A 1 81 ? 9.459 -2.379 -17.258 1.00 97.50 81 ALA A O 1
ATOM 548 N N . TYR A 1 82 ? 9.126 -0.770 -15.723 1.00 95.12 82 TYR A N 1
ATOM 549 C CA . TYR A 1 82 ? 9.766 0.279 -16.510 1.00 95.12 82 TYR A CA 1
ATOM 550 C C . TYR A 1 82 ? 11.253 -0.012 -16.739 1.00 95.12 82 TYR A C 1
ATOM 552 O O . TYR A 1 82 ? 11.721 0.062 -17.872 1.00 95.12 82 TYR A O 1
ATOM 560 N N . ARG A 1 83 ? 11.992 -0.409 -15.694 1.00 95.56 83 ARG A N 1
ATOM 561 C CA . ARG A 1 83 ? 13.418 -0.758 -15.824 1.00 95.56 83 ARG A CA 1
ATOM 562 C C . ARG A 1 83 ? 13.644 -1.972 -16.729 1.00 95.56 83 ARG A C 1
ATOM 564 O O . ARG A 1 83 ? 14.604 -1.98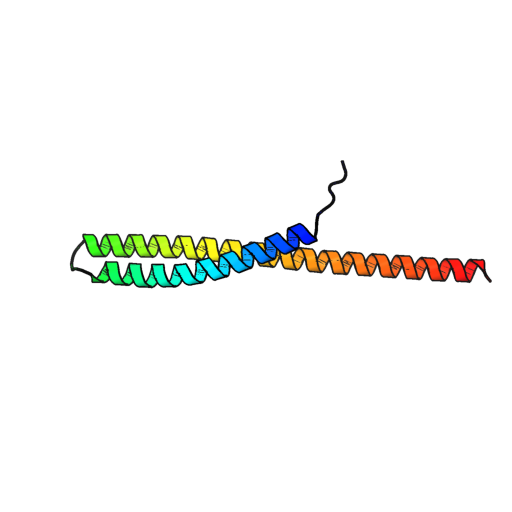3 -17.493 1.00 95.56 83 ARG A O 1
ATOM 571 N N . LEU A 1 84 ? 12.758 -2.971 -16.691 1.00 97.81 84 LEU A N 1
ATOM 572 C CA . LEU A 1 84 ? 12.823 -4.109 -17.617 1.00 97.81 84 LEU A CA 1
ATOM 573 C C . LEU A 1 84 ? 12.606 -3.682 -19.073 1.00 97.81 84 LEU A C 1
ATOM 575 O O . LEU A 1 84 ? 13.318 -4.145 -19.964 1.00 97.81 84 LEU A O 1
ATOM 579 N N . LEU A 1 85 ? 11.637 -2.798 -19.322 1.00 96.56 85 LEU A N 1
ATOM 580 C CA . LEU A 1 85 ? 11.378 -2.284 -20.664 1.00 96.56 85 LEU A CA 1
ATOM 581 C C . LEU A 1 85 ? 12.561 -1.456 -21.185 1.00 96.56 85 LEU A C 1
ATOM 583 O O . LEU A 1 85 ? 12.958 -1.627 -22.337 1.00 96.56 85 LEU A O 1
ATOM 587 N N . ASP A 1 86 ? 13.138 -0.606 -20.337 1.00 94.25 86 ASP A N 1
ATOM 588 C CA . ASP A 1 86 ? 14.302 0.218 -20.672 1.00 94.25 86 ASP A CA 1
ATOM 589 C C . ASP A 1 86 ? 15.531 -0.635 -21.032 1.00 94.25 86 ASP A C 1
ATOM 591 O O . ASP A 1 86 ? 16.177 -0.407 -22.061 1.00 94.25 86 ASP A O 1
ATOM 595 N N . ALA A 1 87 ? 15.791 -1.697 -20.261 1.00 95.75 87 ALA A N 1
ATOM 596 C CA . ALA A 1 87 ? 16.840 -2.668 -20.568 1.00 95.75 87 ALA A CA 1
ATOM 597 C C . ALA A 1 87 ? 16.599 -3.360 -21.921 1.00 95.75 87 ALA A C 1
ATOM 599 O O . ALA A 1 87 ? 17.486 -3.390 -22.771 1.00 95.75 87 ALA A O 1
ATOM 600 N N . ALA A 1 88 ? 15.374 -3.832 -22.178 1.00 97.44 88 ALA A N 1
ATOM 601 C CA . ALA A 1 88 ? 15.038 -4.513 -23.429 1.00 97.44 88 ALA A CA 1
ATOM 602 C C . ALA A 1 88 ? 15.170 -3.604 -24.667 1.00 97.44 88 ALA A C 1
ATOM 604 O O . ALA A 1 88 ? 15.546 -4.060 -25.752 1.00 97.44 88 ALA A O 1
ATOM 605 N N . VAL A 1 89 ? 14.849 -2.314 -24.527 1.00 96.19 89 VAL A N 1
ATOM 606 C CA . VAL A 1 89 ? 15.055 -1.318 -25.588 1.00 96.19 89 VAL A CA 1
ATOM 607 C C . VAL A 1 89 ? 16.547 -1.067 -25.799 1.00 96.19 89 VAL A C 1
ATOM 609 O O . VAL A 1 89 ? 17.006 -1.091 -26.943 1.00 96.19 89 VAL A O 1
ATOM 612 N N . SER A 1 90 ? 17.305 -0.882 -24.719 1.00 95.56 90 SER A N 1
ATOM 613 C CA . SER A 1 90 ? 18.754 -0.667 -24.768 1.00 95.56 90 SER A CA 1
ATOM 614 C C . SER A 1 90 ? 19.485 -1.831 -25.444 1.00 95.56 90 SER A C 1
ATOM 616 O O . SER A 1 90 ? 20.280 -1.602 -26.358 1.00 95.56 90 SER A O 1
ATOM 618 N N . ASP A 1 91 ? 19.143 -3.072 -25.093 1.00 97.75 91 ASP A N 1
ATOM 619 C CA . ASP A 1 91 ? 19.707 -4.283 -25.698 1.00 97.75 91 ASP A CA 1
ATOM 620 C C . ASP A 1 91 ? 19.442 -4.346 -27.206 1.00 97.75 91 ASP A C 1
ATOM 622 O O . ASP A 1 91 ? 20.341 -4.633 -28.002 1.00 97.75 91 ASP A O 1
ATOM 626 N N . ARG A 1 92 ? 18.216 -4.013 -27.632 1.00 96.62 92 ARG A N 1
ATOM 627 C CA . ARG A 1 92 ? 17.849 -3.985 -29.054 1.00 96.62 92 ARG A CA 1
ATOM 628 C C . ARG A 1 92 ? 18.650 -2.939 -29.825 1.00 96.62 92 ARG A C 1
ATOM 630 O O . ARG A 1 92 ? 19.111 -3.221 -30.931 1.00 96.62 92 ARG A O 1
ATOM 637 N N . LEU A 1 93 ? 18.820 -1.745 -29.258 1.00 96.75 93 LEU A N 1
ATOM 638 C CA . LEU A 1 93 ? 19.589 -0.669 -29.886 1.00 96.75 93 LEU A CA 1
ATOM 639 C C . LEU A 1 93 ? 21.078 -1.020 -29.985 1.00 96.75 93 LEU A C 1
ATOM 641 O O . LEU A 1 93 ? 21.705 -0.749 -31.010 1.00 96.75 93 LEU A O 1
ATOM 645 N N . LEU A 1 94 ? 21.646 -1.650 -28.954 1.00 96.69 94 LEU A N 1
ATOM 646 C CA . LEU A 1 94 ? 23.024 -2.141 -28.984 1.00 96.69 94 LEU A CA 1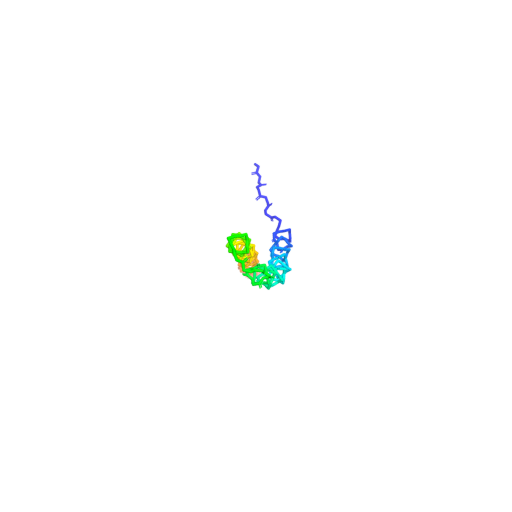
ATOM 647 C C . LEU A 1 94 ? 23.210 -3.219 -30.058 1.00 96.69 94 LEU A C 1
ATOM 649 O O . LEU A 1 94 ? 24.138 -3.117 -30.860 1.00 96.69 94 LEU A O 1
ATOM 653 N N . ALA A 1 95 ? 22.301 -4.195 -30.140 1.00 96.06 95 ALA A N 1
ATOM 654 C CA . ALA A 1 95 ? 22.340 -5.236 -31.167 1.00 96.06 95 ALA A CA 1
ATOM 655 C C . ALA A 1 95 ? 22.279 -4.656 -32.593 1.00 96.06 95 ALA A C 1
ATOM 657 O O . ALA A 1 95 ? 23.066 -5.045 -33.455 1.00 96.06 95 ALA A O 1
ATOM 658 N N . GLN A 1 96 ? 21.399 -3.678 -32.837 1.00 95.31 96 GLN A N 1
ATOM 659 C CA . GLN A 1 96 ? 21.307 -2.988 -34.129 1.00 95.31 96 GLN A CA 1
ATOM 660 C C . GLN A 1 96 ? 22.599 -2.249 -34.492 1.00 95.31 96 GLN A C 1
ATOM 662 O O . GLN A 1 96 ? 23.043 -2.309 -35.637 1.00 95.31 96 GLN A O 1
ATOM 667 N N . ARG A 1 97 ? 23.236 -1.583 -33.520 1.00 93.75 97 ARG A N 1
ATOM 668 C CA . ARG A 1 97 ? 24.515 -0.893 -33.743 1.00 93.75 97 ARG A CA 1
ATOM 669 C C . ARG A 1 97 ? 25.628 -1.866 -34.118 1.00 93.75 97 ARG A C 1
ATOM 671 O O . ARG A 1 97 ? 26.365 -1.588 -35.060 1.00 93.75 97 ARG A O 1
ATOM 678 N N . VAL A 1 98 ? 25.723 -3.007 -33.436 1.00 94.88 98 VAL A N 1
ATOM 679 C CA . VAL A 1 98 ? 26.716 -4.048 -33.755 1.00 94.88 98 VAL A CA 1
ATOM 680 C C . VAL A 1 98 ? 26.520 -4.583 -35.175 1.00 94.88 98 VAL A C 1
ATOM 682 O O . VAL A 1 98 ? 27.494 -4.683 -35.917 1.00 94.88 98 VAL A O 1
ATOM 685 N N . LEU A 1 99 ? 25.275 -4.857 -35.577 1.00 93.31 99 LEU A N 1
ATOM 686 C CA . LEU A 1 99 ? 24.956 -5.292 -36.942 1.00 93.31 99 LEU A CA 1
ATOM 687 C C . LEU A 1 99 ? 25.368 -4.240 -37.982 1.00 93.31 99 LEU A C 1
ATOM 689 O O . LEU A 1 99 ? 26.093 -4.563 -38.917 1.00 93.31 99 LEU A O 1
ATOM 693 N N . SER A 1 100 ? 24.998 -2.971 -37.771 1.00 92.81 100 SER A N 1
ATOM 694 C CA . SER A 1 100 ? 25.360 -1.884 -38.693 1.00 92.81 100 SER A CA 1
ATOM 695 C C . SER A 1 100 ? 26.874 -1.673 -38.821 1.00 92.81 100 SER A C 1
ATOM 697 O O . SER A 1 100 ? 27.371 -1.346 -39.896 1.00 92.81 100 SER A O 1
ATOM 699 N N . ALA A 1 101 ? 27.629 -1.884 -37.738 1.00 89.75 101 ALA A N 1
ATOM 700 C CA . ALA A 1 101 ? 29.083 -1.779 -37.755 1.00 89.75 101 ALA A CA 1
ATOM 701 C C . ALA A 1 101 ? 29.728 -2.932 -38.537 1.00 89.75 101 ALA A C 1
ATOM 703 O O . ALA A 1 101 ? 30.677 -2.697 -39.279 1.00 89.75 101 ALA A O 1
ATOM 704 N N . ALA A 1 102 ? 29.196 -4.153 -38.409 1.00 86.75 102 ALA A N 1
ATOM 705 C CA . ALA A 1 102 ? 29.663 -5.311 -39.166 1.00 86.75 102 ALA A CA 1
ATOM 706 C C . ALA A 1 102 ? 29.427 -5.137 -40.675 1.00 86.75 102 ALA A C 1
ATOM 708 O O . ALA A 1 102 ? 30.336 -5.397 -41.463 1.00 86.75 102 ALA A O 1
ATOM 709 N N . GLU A 1 103 ? 28.252 -4.634 -41.067 1.00 85.81 103 GLU A N 1
ATOM 710 C CA . GLU A 1 103 ? 27.922 -4.318 -42.465 1.00 85.81 103 GLU A CA 1
ATOM 711 C C . GLU A 1 103 ? 28.827 -3.224 -43.049 1.00 85.81 103 GLU A C 1
ATOM 713 O O . GLU A 1 103 ? 29.199 -3.304 -44.212 1.00 85.81 103 GLU A O 1
ATOM 718 N N . ALA A 1 104 ? 29.232 -2.227 -42.256 1.00 80.62 104 ALA A N 1
ATOM 719 C CA . ALA A 1 104 ? 30.131 -1.162 -42.711 1.00 80.62 104 ALA A CA 1
ATOM 720 C C . ALA A 1 104 ? 31.596 -1.610 -42.891 1.00 80.62 104 ALA A C 1
ATOM 722 O O . ALA A 1 104 ? 32.381 -0.905 -43.527 1.00 80.62 104 ALA A O 1
ATOM 723 N N . THR A 1 105 ? 31.983 -2.745 -42.304 1.00 79.94 105 THR A N 1
ATOM 724 C CA . THR A 1 105 ? 33.337 -3.322 -42.410 1.00 79.94 105 THR A CA 1
ATOM 725 C C . THR A 1 105 ? 33.454 -4.466 -43.421 1.00 79.94 105 THR A C 1
ATOM 727 O O . THR A 1 105 ? 34.563 -4.965 -43.622 1.00 79.94 105 THR A O 1
ATOM 730 N N . ALA A 1 106 ? 32.337 -4.887 -44.019 1.00 66.25 106 ALA A N 1
ATOM 731 C CA . ALA A 1 106 ? 32.256 -5.929 -45.043 1.00 66.25 106 ALA A CA 1
ATOM 732 C C . ALA A 1 106 ? 32.251 -5.322 -46.455 1.00 66.25 106 ALA A C 1
ATOM 734 O O . ALA A 1 106 ? 32.850 -5.956 -47.353 1.00 66.25 106 ALA A O 1
#

Organism: NCBI:txid1137988

Secondary structure (DSSP, 8-state):
------HHHHHHHHHHHHHHHHHHHHHHHHHHHHHHHHHHSSSSHHHHHHHHHHHHHHHHHHHHHHHHHHHHHHHHHHHHHHHHHHHHHHHHHHHHHHHHHHHHT-

Solvent-accessible surface area (backbone atoms only — not comparable to full-atom values): 5447 Å² total; per-residue (Å²): 136,84,86,78,80,59,54,69,61,45,36,50,51,12,51,51,28,37,50,52,18,54,54,48,49,56,51,35,55,53,41,46,54,48,16,54,49,39,37,65,70,46,92,57,70,69,16,50,52,45,17,52,52,27,50,53,49,34,55,52,47,54,50,50,26,52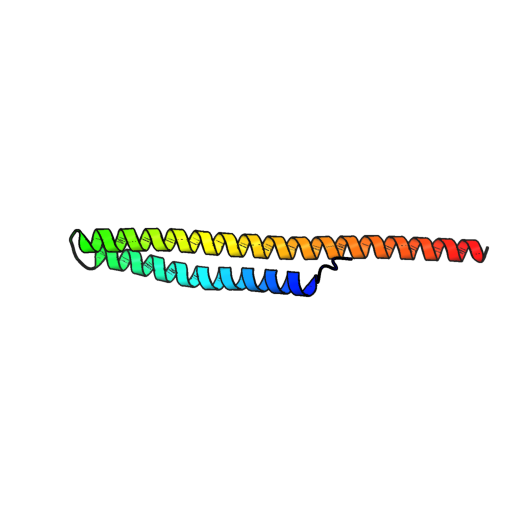,50,30,34,52,52,9,52,50,36,40,52,49,43,52,53,48,54,52,50,52,49,56,52,51,53,50,54,51,53,52,50,54,53,56,52,52,64,76,74,107